Protein AF-A0A7S2M2J4-F1 (afdb_monomer_lite)

Radius of gyration: 15.64 Å; chains: 1; bounding box: 33×29×40 Å

pLDDT: mean 87.08, std 10.26, range [57.5, 97.06]

Foldseek 3Di:
DVVVVVVVCVVPPDDDPVVVVVVVVVCCVQVNPPFAEAEDEQEDPPCCVPCVVSNPQDLVNVLVVRVVVCVVVVGQAYDYHYPDPVSRVSNCVSCVVVVHHD

Secondary structure (DSSP, 8-state):
-HHHHHHHHHHH----HHHHHHHHHHHHHHH-TT--EEEEEE--SGGGGT-HHHHS--HHHHHHHHHHHHHHHT-SEEEEEES-HHHHHHHHHHHHHTT-B-

Organism: NCBI:txid1333877

Sequence (102 aa):
QAAQGRALIRRRVVLREAFALRLQGAADLLLGAGRRWLAVHIRRGDKACEAQANFDLSDEDLHLRIASQCSAWRCSGAFLCSDDAALKERLRARLESSAIAV

Structure (mmCIF, N/CA/C/O backbone):
data_AF-A0A7S2M2J4-F1
#
_entry.id   AF-A0A7S2M2J4-F1
#
loop_
_atom_site.group_PDB
_atom_site.id
_atom_site.type_symbol
_atom_site.label_atom_id
_atom_site.label_alt_id
_atom_site.label_comp_id
_atom_site.label_asym_id
_atom_site.label_entity_id
_atom_site.label_seq_id
_atom_site.pdbx_PDB_ins_code
_atom_site.Cartn_x
_atom_site.Cartn_y
_atom_site.Cartn_z
_atom_site.occupancy
_atom_site.B_iso_or_equiv
_atom_site.auth_seq_id
_atom_site.auth_comp_id
_atom_site.auth_asym_id
_atom_site.auth_atom_id
_atom_site.pdbx_PDB_model_num
ATOM 1 N N . GLN A 1 1 ? -5.813 -18.568 7.742 1.00 57.50 1 GLN A N 1
ATOM 2 C CA . GLN A 1 1 ? -4.378 -18.198 7.783 1.00 57.50 1 GLN A CA 1
ATOM 3 C C . GLN A 1 1 ? -4.125 -16.813 8.401 1.00 57.50 1 GLN A C 1
ATOM 5 O O . GLN A 1 1 ? -3.415 -16.744 9.395 1.00 57.50 1 GLN A O 1
ATOM 10 N N . ALA A 1 2 ? -4.749 -15.719 7.934 1.00 61.31 2 ALA A N 1
ATOM 11 C CA . ALA A 1 2 ? -4.493 -14.365 8.471 1.00 61.31 2 ALA A CA 1
ATOM 12 C C . ALA A 1 2 ? -4.713 -14.198 9.998 1.00 61.31 2 ALA A C 1
ATOM 14 O O . ALA A 1 2 ? -3.968 -13.480 10.662 1.00 61.31 2 ALA A O 1
ATOM 15 N N . ALA A 1 3 ? -5.709 -14.880 10.579 1.00 70.31 3 ALA A N 1
ATOM 16 C CA . ALA A 1 3 ? -5.976 -14.825 12.022 1.00 70.31 3 ALA A CA 1
ATOM 17 C C . ALA A 1 3 ? -4.843 -15.427 12.877 1.00 70.31 3 ALA A C 1
ATOM 19 O O . ALA A 1 3 ? -4.488 -14.861 13.909 1.00 70.31 3 ALA A O 1
ATOM 20 N N . GLN A 1 4 ? -4.235 -16.528 12.422 1.00 73.31 4 GLN A N 1
ATOM 21 C CA . GLN A 1 4 ? -3.109 -17.177 13.105 1.00 73.31 4 GLN A CA 1
ATOM 22 C C . GLN A 1 4 ? -1.848 -16.304 13.058 1.00 73.31 4 GLN A C 1
ATOM 24 O O . GLN A 1 4 ? -1.178 -16.144 14.076 1.00 73.31 4 GLN A O 1
ATOM 29 N N . GLY A 1 5 ? -1.576 -15.658 11.917 1.00 71.38 5 GLY A N 1
ATOM 30 C CA . GLY A 1 5 ? -0.469 -14.703 11.789 1.00 71.38 5 GLY A CA 1
ATOM 31 C C . GLY A 1 5 ? -0.592 -13.526 12.764 1.00 71.38 5 GLY A C 1
ATOM 32 O O . GLY A 1 5 ? 0.364 -13.195 13.463 1.00 71.38 5 GLY A O 1
ATOM 33 N N . ARG A 1 6 ? -1.796 -12.949 12.904 1.00 75.19 6 ARG A N 1
ATOM 34 C CA . ARG A 1 6 ? -2.053 -11.872 13.881 1.00 75.19 6 ARG A CA 1
ATOM 35 C C . ARG A 1 6 ? -1.807 -12.312 15.327 1.00 75.19 6 ARG A C 1
ATOM 37 O O . ARG A 1 6 ? -1.264 -11.538 16.113 1.00 75.19 6 ARG A O 1
ATOM 44 N N . ALA A 1 7 ? -2.187 -13.539 15.680 1.00 74.94 7 ALA A N 1
ATOM 45 C CA . ALA A 1 7 ? -1.962 -14.078 17.021 1.00 74.94 7 ALA A CA 1
ATOM 46 C C . ALA A 1 7 ? -0.465 -14.266 17.335 1.00 74.94 7 ALA A C 1
ATOM 48 O O . ALA A 1 7 ? -0.031 -13.971 18.448 1.00 74.94 7 ALA A O 1
ATOM 49 N N . LEU A 1 8 ? 0.328 -14.704 16.352 1.00 75.00 8 LEU A N 1
ATOM 50 C CA . LEU A 1 8 ? 1.783 -14.851 16.469 1.00 75.00 8 LEU A CA 1
ATOM 51 C C . LEU A 1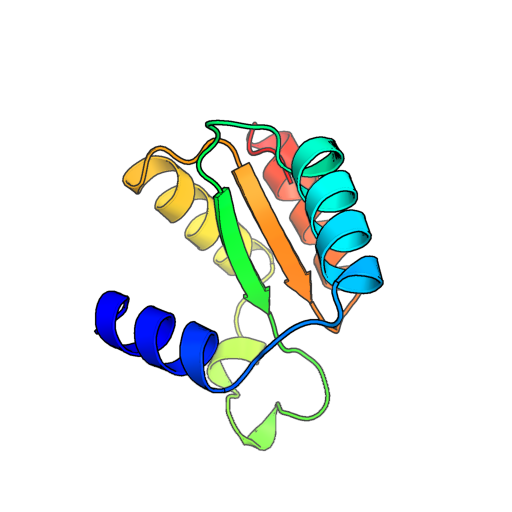 8 ? 2.491 -13.508 16.682 1.00 75.00 8 LEU A C 1
ATOM 53 O O . LEU A 1 8 ? 3.299 -13.391 17.603 1.00 75.00 8 LEU A O 1
ATOM 57 N N . ILE A 1 9 ? 2.147 -12.491 15.883 1.00 73.00 9 ILE A N 1
ATOM 58 C CA . ILE A 1 9 ? 2.732 -11.147 16.008 1.00 73.00 9 ILE A CA 1
ATOM 59 C C . ILE A 1 9 ? 2.440 -10.564 17.392 1.00 73.00 9 ILE A C 1
ATOM 61 O O . ILE A 1 9 ? 3.369 -10.133 18.064 1.00 73.00 9 ILE A O 1
ATOM 65 N N . ARG A 1 10 ? 1.192 -10.644 17.877 1.00 70.38 10 ARG A N 1
ATOM 66 C CA . ARG A 1 10 ? 0.826 -10.135 19.214 1.00 70.38 10 ARG A CA 1
ATOM 67 C C . ARG A 1 10 ? 1.656 -10.730 20.352 1.00 70.38 10 ARG A C 1
ATOM 69 O O . ARG A 1 10 ? 1.883 -10.053 21.345 1.00 70.38 10 ARG A O 1
ATOM 76 N N . ARG A 1 11 ? 2.079 -11.992 20.230 1.00 70.88 11 ARG A N 1
ATOM 77 C CA . ARG A 1 11 ? 2.851 -12.684 21.274 1.00 70.88 11 ARG A CA 1
ATOM 78 C C . ARG A 1 11 ? 4.352 -12.415 21.207 1.00 70.88 11 ARG A C 1
ATOM 80 O O . ARG A 1 11 ? 5.017 -12.562 22.223 1.00 70.88 11 ARG A O 1
ATOM 87 N N . ARG A 1 12 ? 4.897 -12.107 20.026 1.00 73.31 12 ARG A N 1
ATOM 88 C CA . ARG A 1 12 ? 6.356 -12.066 19.801 1.00 73.31 12 ARG A CA 1
ATOM 89 C C . ARG A 1 12 ? 6.899 -10.714 19.358 1.00 73.31 12 ARG A C 1
ATOM 91 O O . ARG A 1 12 ? 8.093 -10.481 19.488 1.00 73.31 12 ARG A O 1
ATOM 98 N N . VAL A 1 13 ? 6.046 -9.833 18.855 1.00 77.06 13 VAL A N 1
ATOM 99 C CA . VAL A 1 13 ? 6.408 -8.487 18.414 1.00 77.06 13 VAL A CA 1
ATOM 100 C C . VAL A 1 13 ? 5.699 -7.505 19.335 1.00 77.06 13 VAL A C 1
ATOM 102 O O . VAL A 1 13 ? 4.604 -7.027 19.047 1.00 77.06 13 VAL A O 1
ATOM 105 N N . VAL A 1 14 ? 6.313 -7.253 20.490 1.00 81.25 14 VAL A N 1
ATOM 106 C CA . VAL A 1 14 ? 5.837 -6.244 21.439 1.00 81.25 14 VAL A CA 1
ATOM 107 C C . VAL A 1 14 ? 6.574 -4.945 21.146 1.00 81.25 14 VAL A C 1
ATOM 109 O O . VAL A 1 14 ? 7.795 -4.861 21.278 1.00 81.25 14 VAL A O 1
ATOM 112 N N . LEU A 1 15 ? 5.829 -3.929 20.717 1.00 83.19 15 LEU A N 1
ATOM 113 C CA . LEU A 1 15 ? 6.367 -2.583 20.569 1.00 83.19 15 LEU A CA 1
ATOM 114 C C . LEU A 1 15 ? 6.564 -1.970 21.956 1.00 83.19 15 LEU A C 1
ATOM 116 O O . LEU A 1 15 ? 5.722 -2.133 22.838 1.00 83.19 15 LEU A O 1
ATOM 120 N N . ARG A 1 16 ? 7.656 -1.222 22.142 1.00 89.69 16 ARG A N 1
ATOM 121 C CA . ARG A 1 16 ? 7.798 -0.364 23.325 1.00 89.69 16 ARG A CA 1
ATOM 122 C C . ARG A 1 16 ? 6.633 0.622 23.348 1.00 89.69 16 ARG A C 1
ATOM 124 O O . ARG A 1 16 ? 6.307 1.189 22.307 1.00 89.69 16 ARG A O 1
ATOM 131 N N . GLU A 1 17 ? 6.053 0.857 24.518 1.00 90.50 17 GLU A N 1
ATOM 132 C CA . GLU A 1 17 ? 4.839 1.667 24.683 1.00 90.50 17 GLU A CA 1
ATOM 133 C C . GLU A 1 17 ? 4.937 3.038 23.996 1.00 90.50 17 GLU A C 1
ATOM 135 O O . GLU A 1 17 ? 4.094 3.387 23.172 1.00 90.50 17 GLU A O 1
ATOM 140 N N . ALA A 1 18 ? 6.038 3.760 24.219 1.00 92.62 18 ALA A N 1
ATOM 141 C CA . ALA A 1 18 ? 6.279 5.053 23.581 1.00 92.62 18 ALA A CA 1
ATOM 142 C C . ALA A 1 18 ? 6.286 4.985 22.041 1.00 92.62 18 ALA A C 1
ATOM 144 O O . ALA A 1 18 ? 5.844 5.915 21.368 1.00 92.62 18 ALA A O 1
ATOM 145 N N . PHE A 1 19 ? 6.776 3.887 21.458 1.00 92.50 19 PHE A N 1
ATOM 146 C CA . PHE A 1 19 ? 6.756 3.696 20.008 1.00 92.50 19 PHE A CA 1
ATOM 147 C C . PHE A 1 19 ? 5.361 3.314 19.506 1.00 92.50 19 PHE A C 1
ATOM 149 O O . PHE A 1 19 ? 4.939 3.815 18.467 1.00 92.50 19 PHE A O 1
ATOM 156 N N . ALA A 1 20 ? 4.629 2.485 20.252 1.00 90.50 20 ALA A N 1
ATOM 157 C CA . ALA A 1 20 ? 3.254 2.121 19.922 1.00 90.50 20 ALA A CA 1
ATOM 158 C C . ALA A 1 20 ? 2.341 3.355 19.864 1.00 90.50 20 ALA A C 1
ATOM 160 O O . ALA A 1 20 ? 1.600 3.513 18.898 1.00 90.50 20 ALA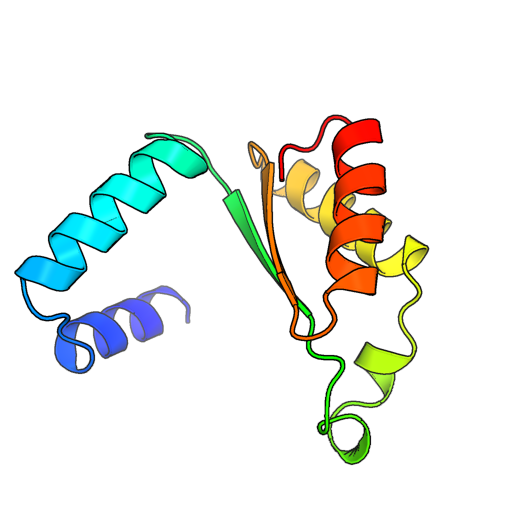 A O 1
ATOM 161 N N . LEU A 1 21 ? 2.458 4.268 20.835 1.00 92.81 21 LEU A N 1
ATOM 162 C CA . LEU A 1 21 ? 1.700 5.524 20.855 1.00 92.81 21 LEU A CA 1
ATOM 163 C C . LEU A 1 21 ? 2.021 6.415 19.647 1.00 92.81 21 LEU A C 1
ATOM 165 O O . LEU A 1 21 ? 1.115 6.943 19.005 1.00 92.81 21 LEU A O 1
ATOM 169 N N . ARG A 1 22 ? 3.305 6.539 19.288 1.00 94.25 22 ARG A N 1
ATOM 170 C CA . ARG A 1 22 ? 3.727 7.295 18.096 1.00 94.25 22 ARG A CA 1
ATOM 171 C C . ARG A 1 22 ? 3.195 6.680 16.805 1.00 94.25 22 ARG A C 1
ATOM 173 O O . ARG A 1 22 ? 2.740 7.406 15.926 1.00 94.25 22 ARG A O 1
ATOM 180 N N . LEU A 1 23 ? 3.262 5.354 16.691 1.00 92.06 23 LEU A N 1
ATOM 181 C CA . LEU A 1 23 ? 2.762 4.628 15.529 1.00 92.06 23 LEU A CA 1
ATOM 182 C C . LEU A 1 23 ? 1.245 4.779 15.393 1.00 92.06 23 LEU A C 1
ATOM 184 O O . LEU A 1 23 ? 0.767 5.024 14.291 1.00 92.06 23 LEU A O 1
ATOM 188 N N . GLN A 1 24 ? 0.509 4.680 16.503 1.00 90.69 24 GLN A N 1
ATOM 189 C CA . GLN A 1 24 ? -0.937 4.879 16.523 1.00 90.69 24 GLN A CA 1
ATOM 190 C C . GLN A 1 24 ? -1.302 6.297 16.068 1.00 90.69 24 GLN A C 1
ATOM 192 O O . GLN A 1 24 ? -2.107 6.441 15.156 1.00 90.69 24 GLN A O 1
ATOM 197 N N . GLY A 1 25 ? -0.636 7.330 16.598 1.00 92.62 25 GLY A N 1
ATOM 198 C CA . GLY A 1 25 ? -0.873 8.714 16.171 1.00 92.62 25 GLY A CA 1
ATOM 199 C C . GLY A 1 25 ? -0.600 8.946 14.680 1.00 92.62 25 GLY A C 1
ATOM 200 O O . GLY A 1 25 ? -1.376 9.618 14.005 1.00 92.62 25 GLY A O 1
ATOM 201 N N . ALA A 1 26 ? 0.465 8.348 14.135 1.00 92.38 26 ALA A N 1
ATOM 202 C CA . ALA A 1 26 ? 0.746 8.412 12.700 1.00 92.38 26 ALA A CA 1
ATOM 203 C C . ALA A 1 26 ? -0.307 7.662 11.865 1.00 92.38 26 ALA A C 1
ATOM 205 O O . ALA A 1 26 ? -0.718 8.151 10.815 1.00 92.38 26 ALA A O 1
ATOM 206 N N . ALA A 1 27 ? -0.758 6.493 12.327 1.00 91.50 27 ALA A N 1
ATOM 207 C CA . ALA A 1 27 ? -1.789 5.714 11.652 1.00 91.50 27 ALA A CA 1
ATOM 208 C C . ALA A 1 27 ? -3.137 6.447 11.642 1.00 91.50 27 ALA A C 1
ATOM 210 O O . ALA A 1 27 ? -3.786 6.502 10.602 1.00 91.50 27 ALA A O 1
ATOM 211 N N . ASP A 1 28 ? -3.533 7.060 12.757 1.00 91.00 28 ASP A N 1
ATOM 212 C CA . ASP A 1 28 ? -4.778 7.825 12.840 1.00 91.00 28 ASP A CA 1
ATOM 213 C C . ASP A 1 28 ? -4.743 9.058 11.931 1.00 91.00 28 ASP A C 1
ATOM 215 O O . ASP A 1 28 ? -5.730 9.343 11.253 1.00 91.00 28 ASP A O 1
ATOM 219 N N . LEU A 1 29 ? -3.594 9.739 11.849 1.00 90.38 29 LEU A N 1
ATOM 220 C CA . LEU A 1 29 ? -3.402 10.891 10.968 1.00 90.38 29 LEU A CA 1
ATOM 221 C C . LEU A 1 29 ? -3.434 10.512 9.479 1.00 90.38 29 LEU A C 1
ATOM 223 O O . LEU A 1 29 ? -4.069 11.201 8.686 1.00 90.38 29 LEU A O 1
ATOM 227 N N . LEU A 1 30 ? -2.728 9.445 9.091 1.00 89.44 30 LEU A N 1
ATOM 228 C CA . LEU A 1 30 ? -2.525 9.090 7.681 1.00 89.44 30 LEU A CA 1
ATOM 229 C C . LEU A 1 30 ? -3.647 8.211 7.123 1.00 89.44 30 LEU A C 1
ATOM 231 O O . LEU A 1 30 ? -4.078 8.387 5.987 1.00 89.44 30 LEU A O 1
ATOM 235 N N . LEU A 1 31 ? -4.117 7.247 7.913 1.00 90.75 31 LEU A N 1
ATOM 236 C CA . LEU A 1 31 ? -5.075 6.238 7.464 1.00 90.75 31 LEU A CA 1
ATOM 237 C C . LEU A 1 31 ? -6.501 6.572 7.905 1.00 90.75 31 LEU A C 1
ATOM 239 O O . LEU A 1 31 ? -7.453 6.219 7.208 1.00 90.75 31 LEU A O 1
ATOM 243 N N . GLY A 1 32 ? -6.670 7.283 9.019 1.00 87.38 32 GLY A N 1
ATOM 244 C CA . GLY A 1 32 ? -7.978 7.616 9.573 1.00 87.38 32 GLY A CA 1
ATOM 245 C C . GLY A 1 32 ? -8.719 6.411 10.167 1.00 87.38 32 GLY A C 1
ATOM 246 O O . GLY A 1 32 ? -8.630 5.273 9.698 1.00 87.38 32 GLY A O 1
ATOM 247 N N . ALA A 1 33 ? -9.502 6.670 11.212 1.00 83.81 33 ALA A N 1
ATOM 248 C CA . ALA A 1 33 ? -10.290 5.643 11.883 1.00 83.81 33 ALA A CA 1
ATOM 249 C C . ALA A 1 33 ? -11.434 5.112 10.994 1.00 83.81 33 ALA A C 1
ATOM 251 O O . ALA A 1 33 ? -12.058 5.852 10.236 1.00 83.81 33 ALA A O 1
ATOM 252 N N . GLY A 1 34 ? -11.725 3.810 11.094 1.00 83.56 34 GLY A N 1
ATOM 253 C CA . GLY A 1 34 ? -12.865 3.171 10.417 1.00 83.56 34 GLY A CA 1
ATOM 254 C C . GLY A 1 34 ? -12.717 2.971 8.902 1.00 83.56 34 GLY A C 1
ATOM 255 O O . GLY A 1 34 ? -13.613 2.409 8.273 1.00 83.56 34 GLY A O 1
ATOM 256 N N . ARG A 1 35 ? -11.592 3.382 8.305 1.00 90.25 35 ARG A N 1
ATOM 257 C CA . ARG A 1 35 ? -11.307 3.190 6.878 1.00 90.25 35 ARG A CA 1
ATOM 258 C C . ARG A 1 35 ? -10.674 1.828 6.618 1.00 90.25 35 ARG A C 1
ATOM 260 O O . ARG A 1 35 ? -9.939 1.283 7.441 1.00 90.25 35 ARG A O 1
ATOM 267 N N . ARG A 1 36 ? -10.948 1.274 5.438 1.00 92.31 36 ARG A N 1
ATOM 268 C CA . ARG A 1 36 ? -10.334 0.024 4.979 1.00 92.31 36 ARG A CA 1
ATOM 269 C C . ARG A 1 36 ? -9.236 0.345 3.980 1.00 92.31 36 ARG A C 1
ATOM 271 O O . ARG A 1 36 ? -9.525 0.912 2.937 1.00 92.31 36 ARG A O 1
ATOM 278 N N . TRP A 1 37 ? -8.011 -0.069 4.262 1.00 95.31 37 TRP A N 1
ATOM 279 C CA . TRP A 1 37 ? -6.871 0.175 3.382 1.00 95.31 37 TRP A CA 1
ATOM 280 C C . TRP A 1 37 ? -6.334 -1.127 2.810 1.00 95.31 37 TRP A C 1
ATOM 282 O O . TRP A 1 37 ? -6.211 -2.124 3.527 1.00 95.31 37 TRP A O 1
ATOM 292 N N . LEU A 1 38 ? -5.993 -1.113 1.524 1.00 96.00 38 LEU A N 1
ATOM 293 C CA . LEU A 1 38 ? -5.227 -2.187 0.908 1.00 96.00 38 LEU A CA 1
ATOM 294 C C . LEU A 1 38 ? -3.738 -1.949 1.174 1.00 96.00 38 LEU A C 1
ATOM 296 O O . LEU A 1 38 ? -3.164 -1.006 0.644 1.00 96.00 38 LEU A O 1
ATOM 300 N N . ALA A 1 39 ? -3.102 -2.787 1.989 1.00 95.06 39 AL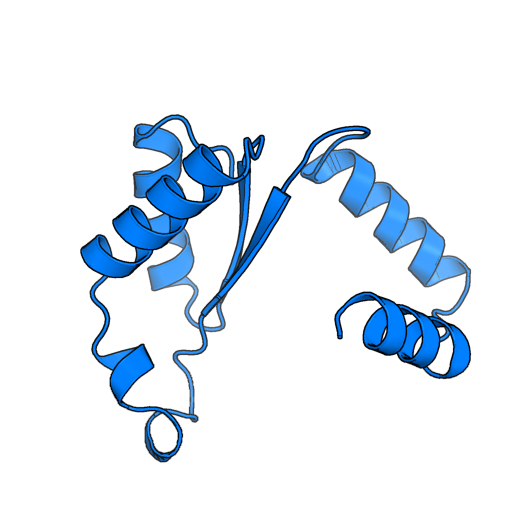A A N 1
ATOM 301 C CA . ALA A 1 39 ? -1.655 -2.719 2.177 1.00 95.06 39 ALA A CA 1
ATOM 302 C C . ALA A 1 39 ? -0.937 -3.327 0.963 1.00 95.06 39 ALA A C 1
ATOM 304 O O . ALA A 1 39 ? -1.155 -4.495 0.639 1.00 95.06 39 ALA A O 1
ATOM 305 N N . VAL A 1 40 ? -0.072 -2.546 0.316 1.00 94.44 40 VAL A N 1
ATOM 306 C CA . VAL A 1 40 ? 0.685 -2.956 -0.871 1.00 94.44 40 VAL A CA 1
ATOM 307 C C . VAL A 1 40 ? 2.171 -2.798 -0.581 1.00 94.44 40 VAL A C 1
ATOM 309 O O . VAL A 1 40 ? 2.630 -1.714 -0.231 1.00 94.44 40 VAL A O 1
ATOM 312 N N . HIS A 1 41 ? 2.932 -3.875 -0.750 1.00 92.31 41 HIS A N 1
ATOM 313 C CA . HIS A 1 41 ? 4.385 -3.850 -0.643 1.00 92.31 41 HIS A CA 1
ATOM 314 C C . HIS A 1 41 ? 5.005 -4.307 -1.963 1.00 92.31 41 HIS A C 1
ATOM 316 O O . HIS A 1 41 ? 4.734 -5.418 -2.415 1.00 92.31 41 HIS A O 1
ATOM 322 N N . ILE A 1 42 ? 5.823 -3.449 -2.570 1.00 89.38 42 ILE A N 1
ATOM 323 C CA . ILE A 1 42 ? 6.508 -3.704 -3.836 1.00 89.38 42 ILE A CA 1
ATOM 324 C C . ILE A 1 42 ? 8.008 -3.703 -3.556 1.00 89.38 42 ILE A C 1
ATOM 326 O O . ILE A 1 42 ? 8.551 -2.719 -3.070 1.00 89.38 42 ILE A O 1
ATOM 330 N N . ARG A 1 43 ? 8.674 -4.821 -3.838 1.00 87.06 43 ARG A N 1
ATOM 331 C CA . ARG A 1 43 ? 10.113 -4.988 -3.620 1.00 87.06 43 ARG A CA 1
ATOM 332 C C . ARG A 1 43 ? 10.824 -4.964 -4.974 1.00 87.06 43 ARG A C 1
ATOM 334 O O . ARG A 1 43 ? 10.582 -5.851 -5.787 1.00 87.06 43 ARG A O 1
ATOM 341 N N . ARG A 1 44 ? 11.672 -3.962 -5.200 1.00 81.56 44 ARG A N 1
ATOM 342 C CA . ARG A 1 44 ? 12.425 -3.692 -6.439 1.00 81.56 44 ARG A CA 1
ATOM 343 C C . ARG A 1 44 ? 13.937 -3.595 -6.238 1.00 81.56 44 ARG A C 1
ATOM 345 O O . ARG A 1 44 ? 14.654 -3.407 -7.212 1.00 81.56 44 ARG A O 1
ATOM 352 N N . GLY A 1 45 ? 14.426 -3.701 -5.005 1.00 76.88 45 GLY A N 1
ATOM 353 C CA . GLY A 1 45 ? 15.856 -3.713 -4.715 1.00 76.88 45 GLY A CA 1
ATOM 354 C C . GLY A 1 4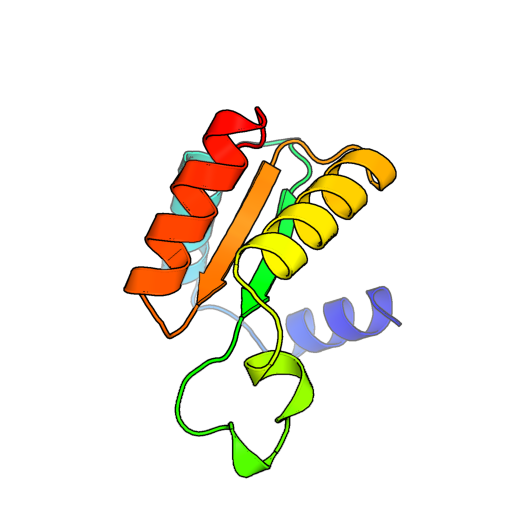5 ? 16.561 -5.015 -5.119 1.00 76.88 45 GLY A C 1
ATOM 355 O O . GLY A 1 45 ? 16.270 -5.649 -6.127 1.00 76.88 45 GLY A O 1
ATOM 356 N N . ASP A 1 46 ? 17.482 -5.456 -4.275 1.00 70.44 46 ASP A N 1
ATOM 357 C CA . ASP A 1 46 ? 18.402 -6.590 -4.455 1.00 70.44 46 ASP A CA 1
ATOM 358 C C . ASP A 1 46 ? 17.774 -7.987 -4.656 1.00 70.44 46 ASP A C 1
ATOM 360 O O . ASP A 1 46 ? 18.484 -8.953 -4.921 1.00 70.44 46 ASP A O 1
ATOM 364 N N . LYS A 1 47 ? 16.447 -8.118 -4.574 1.00 65.12 47 LYS A N 1
ATOM 365 C CA . LYS A 1 47 ? 15.725 -9.402 -4.650 1.00 65.12 47 LYS A CA 1
ATOM 366 C C . LYS A 1 47 ? 15.304 -9.827 -6.063 1.00 65.12 47 LYS A C 1
ATOM 368 O O . LYS A 1 47 ? 14.474 -10.725 -6.202 1.00 65.12 47 LYS A O 1
ATOM 373 N N . ALA A 1 48 ? 15.869 -9.219 -7.106 1.00 62.84 48 ALA A N 1
ATOM 374 C CA . ALA A 1 48 ? 15.552 -9.552 -8.500 1.00 62.84 48 ALA A CA 1
ATOM 375 C C . ALA A 1 48 ? 15.768 -11.042 -8.816 1.00 62.84 48 ALA A C 1
ATOM 377 O O . ALA A 1 48 ? 14.929 -11.672 -9.455 1.00 62.84 48 ALA A O 1
ATOM 378 N N . CYS A 1 49 ? 16.832 -11.637 -8.270 1.00 64.06 49 CYS A N 1
ATOM 379 C CA . CYS A 1 49 ? 17.166 -13.045 -8.483 1.00 64.06 49 CYS A CA 1
ATOM 380 C C . CYS A 1 49 ? 16.202 -14.040 -7.807 1.00 64.06 49 CYS A C 1
ATOM 382 O O . CYS A 1 49 ? 16.155 -15.197 -8.212 1.00 64.06 49 CYS A O 1
ATOM 384 N N . GLU A 1 50 ? 15.426 -13.615 -6.803 1.00 66.94 50 GLU A N 1
ATOM 385 C CA . GLU A 1 50 ? 14.510 -14.489 -6.052 1.00 66.94 50 GLU A CA 1
ATOM 386 C C . GLU A 1 50 ? 13.069 -14.433 -6.583 1.00 66.94 50 GLU A C 1
ATOM 388 O O . GLU A 1 50 ? 12.297 -15.369 -6.378 1.00 66.94 50 GLU A O 1
ATOM 393 N N . ALA A 1 51 ? 12.678 -13.334 -7.241 1.00 67.19 51 ALA A N 1
ATOM 394 C CA . ALA A 1 51 ? 11.289 -13.086 -7.632 1.00 67.19 51 ALA A CA 1
ATOM 395 C C . ALA A 1 51 ? 11.160 -12.252 -8.920 1.00 67.19 51 ALA A C 1
ATOM 397 O O . ALA A 1 51 ? 10.425 -11.263 -8.947 1.00 67.19 51 ALA A O 1
ATOM 398 N N . GLN A 1 52 ? 11.844 -12.669 -9.990 1.00 72.50 52 GLN A N 1
ATOM 399 C CA . GLN A 1 52 ? 11.894 -11.971 -11.286 1.00 72.50 52 GLN A CA 1
ATOM 400 C C . GLN A 1 52 ? 10.510 -11.552 -11.818 1.00 72.50 52 GLN A C 1
ATOM 402 O O . GLN A 1 52 ? 10.330 -10.417 -12.242 1.00 72.50 52 GLN A O 1
ATOM 407 N N . ALA A 1 53 ? 9.487 -12.402 -11.684 1.00 70.75 53 ALA A N 1
ATOM 408 C CA . ALA A 1 53 ? 8.133 -12.086 -12.150 1.00 70.75 53 ALA A CA 1
ATOM 409 C C . ALA A 1 53 ? 7.527 -10.813 -11.515 1.00 70.75 53 ALA A C 1
ATOM 411 O O . ALA A 1 53 ? 6.701 -10.150 -12.134 1.00 70.75 53 ALA A O 1
ATOM 412 N N . ASN A 1 54 ? 7.934 -10.441 -10.294 1.00 67.69 54 ASN A N 1
ATOM 413 C CA . ASN A 1 54 ? 7.491 -9.196 -9.653 1.00 67.69 54 ASN A CA 1
ATOM 414 C C . ASN A 1 54 ? 8.232 -7.964 -10.195 1.00 67.69 54 ASN A C 1
ATOM 416 O O . ASN A 1 54 ? 7.719 -6.848 -10.103 1.00 67.69 54 ASN A O 1
ATOM 420 N N . PHE A 1 55 ? 9.430 -8.170 -10.746 1.00 75.19 55 PHE A N 1
ATOM 421 C CA . PHE A 1 55 ? 10.221 -7.142 -11.416 1.00 75.19 55 PHE A CA 1
ATOM 422 C C . PHE A 1 55 ? 9.721 -6.883 -12.838 1.00 75.19 55 PHE A C 1
ATOM 424 O O . PHE A 1 55 ? 9.845 -5.767 -13.337 1.00 75.19 55 PHE A O 1
ATOM 431 N N . ASP A 1 56 ? 9.084 -7.865 -13.461 1.00 81.62 56 ASP A N 1
ATOM 432 C CA . ASP A 1 56 ? 8.571 -7.710 -14.821 1.00 81.62 56 ASP A CA 1
ATOM 433 C C . ASP A 1 56 ? 7.205 -7.000 -14.865 1.00 81.62 56 ASP A C 1
ATOM 435 O O . ASP A 1 56 ? 6.748 -6.595 -15.930 1.00 81.62 56 ASP A O 1
ATOM 439 N N . LEU A 1 57 ? 6.548 -6.806 -13.712 1.00 85.00 57 LEU A N 1
ATOM 440 C CA . LEU A 1 57 ? 5.290 -6.061 -13.647 1.00 85.00 57 LEU A CA 1
ATOM 441 C C . LEU A 1 57 ? 5.517 -4.598 -14.033 1.00 85.00 57 LEU A C 1
ATOM 443 O O . LEU A 1 57 ? 6.350 -3.914 -13.438 1.00 85.00 57 LEU A O 1
ATOM 447 N N . SER A 1 58 ? 4.742 -4.092 -14.985 1.00 90.62 58 SER A N 1
ATOM 448 C CA . SER A 1 58 ? 4.775 -2.672 -15.323 1.00 90.62 58 SER A CA 1
ATOM 449 C C . SER A 1 58 ? 4.062 -1.822 -14.260 1.00 90.62 58 SER A C 1
ATOM 451 O O . SER A 1 58 ? 3.254 -2.321 -13.469 1.00 90.62 58 SER A O 1
ATOM 453 N N . ASP A 1 59 ? 4.320 -0.511 -14.258 1.00 91.19 59 ASP A N 1
ATOM 454 C CA . ASP A 1 59 ? 3.560 0.452 -13.447 1.00 91.19 59 ASP A CA 1
ATOM 455 C C . ASP A 1 59 ? 2.045 0.358 -13.738 1.00 91.19 59 ASP A C 1
ATOM 457 O O . ASP A 1 59 ? 1.229 0.506 -12.827 1.00 91.19 59 ASP A O 1
ATOM 461 N N . GLU A 1 60 ? 1.674 0.078 -14.994 1.00 93.75 60 GLU A N 1
ATOM 462 C CA . GLU A 1 60 ? 0.291 -0.120 -15.451 1.00 93.75 60 GLU A CA 1
ATOM 463 C C . GLU A 1 60 ? -0.334 -1.364 -14.803 1.00 93.75 60 GLU A C 1
ATOM 465 O O . GLU A 1 60 ? -1.405 -1.283 -14.202 1.00 93.75 60 GLU A O 1
ATOM 470 N N . ASP A 1 61 ? 0.365 -2.503 -14.844 1.00 94.19 61 ASP A N 1
ATOM 471 C CA . ASP A 1 61 ? -0.116 -3.757 -14.255 1.00 94.19 61 ASP A CA 1
ATOM 472 C C . ASP A 1 61 ? -0.306 -3.633 -12.745 1.00 94.19 61 ASP A C 1
ATOM 474 O O . ASP A 1 61 ? -1.300 -4.107 -12.188 1.00 94.19 61 ASP A O 1
ATOM 478 N N . LEU A 1 62 ? 0.654 -2.995 -12.071 1.00 94.62 62 LEU A N 1
ATOM 479 C CA . LEU A 1 62 ? 0.590 -2.740 -10.636 1.00 94.62 62 LEU A CA 1
ATOM 480 C C . LEU A 1 62 ? -0.612 -1.857 -10.303 1.00 94.62 62 LEU A C 1
ATOM 482 O O . LEU A 1 62 ? -1.399 -2.206 -9.423 1.00 94.62 62 LEU A O 1
ATOM 486 N N . HIS A 1 63 ? -0.786 -0.758 -11.036 1.00 95.75 63 HIS A N 1
ATOM 487 C CA . HIS A 1 63 ? -1.919 0.142 -10.874 1.00 95.75 63 HIS A CA 1
ATOM 488 C C . HIS A 1 63 ? -3.261 -0.588 -11.046 1.00 95.75 63 HIS A C 1
ATOM 490 O O . HIS A 1 63 ? -4.093 -0.552 -10.137 1.00 95.75 63 HIS A O 1
ATOM 496 N N . LEU A 1 64 ? -3.451 -1.309 -12.156 1.00 95.56 64 LEU A N 1
ATOM 497 C CA . LEU A 1 64 ? -4.698 -2.019 -12.458 1.00 95.56 64 LEU A CA 1
ATOM 498 C C . LEU A 1 64 ? -5.023 -3.086 -11.409 1.00 95.56 64 LEU A C 1
ATOM 500 O O . LEU A 1 64 ? -6.171 -3.206 -10.973 1.00 95.56 64 LEU A O 1
ATOM 504 N N . ARG A 1 65 ? -4.015 -3.839 -10.952 1.00 95.69 65 ARG A N 1
ATOM 505 C CA . ARG A 1 65 ? -4.185 -4.848 -9.895 1.00 95.69 65 ARG A CA 1
ATOM 506 C C . ARG A 1 65 ? -4.599 -4.211 -8.571 1.00 95.69 65 ARG A C 1
ATOM 508 O O . ARG A 1 65 ? -5.536 -4.697 -7.940 1.00 95.69 65 ARG A O 1
ATOM 515 N N . ILE A 1 66 ? -3.939 -3.125 -8.163 1.00 96.44 66 ILE A N 1
ATOM 516 C CA . ILE A 1 66 ? -4.268 -2.398 -6.928 1.00 96.44 66 ILE A CA 1
ATOM 517 C C . ILE A 1 66 ? -5.687 -1.829 -7.014 1.00 96.44 66 ILE A C 1
ATOM 519 O O . ILE A 1 66 ? -6.479 -2.031 -6.095 1.00 96.44 66 ILE A O 1
ATOM 523 N N . ALA A 1 67 ? -6.035 -1.176 -8.124 1.00 96.06 67 ALA A N 1
ATOM 524 C CA . ALA A 1 67 ? -7.349 -0.577 -8.328 1.00 96.06 67 ALA A CA 1
ATOM 525 C C . ALA A 1 67 ? -8.476 -1.615 -8.313 1.00 96.06 67 ALA A C 1
ATOM 527 O O . ALA A 1 67 ? -9.454 -1.469 -7.573 1.00 96.06 67 ALA A O 1
ATOM 528 N N . SER A 1 68 ? -8.300 -2.707 -9.061 1.00 96.56 68 SER A N 1
ATOM 529 C CA . SER A 1 68 ? -9.232 -3.835 -9.077 1.00 96.56 68 SER A CA 1
ATOM 530 C C . SER A 1 68 ? -9.437 -4.409 -7.673 1.00 96.56 68 SER A C 1
ATOM 532 O O . SER A 1 68 ? -10.572 -4.591 -7.224 1.00 96.56 68 SER A O 1
ATOM 534 N N . GLN A 1 69 ? -8.348 -4.604 -6.921 1.00 97.06 69 GLN A N 1
ATOM 535 C CA . GLN A 1 69 ? -8.419 -5.170 -5.579 1.00 97.06 69 GLN A CA 1
ATOM 536 C C . GLN A 1 69 ? -9.070 -4.220 -4.566 1.00 97.06 69 GLN A C 1
ATOM 538 O O . GLN A 1 69 ? -9.873 -4.664 -3.739 1.00 97.06 69 GLN A O 1
ATOM 543 N N . CYS A 1 70 ? -8.765 -2.922 -4.641 1.00 96.00 70 CYS A N 1
ATOM 544 C CA . CYS A 1 70 ? -9.419 -1.892 -3.839 1.00 96.00 70 CYS A CA 1
ATOM 545 C C . CYS A 1 70 ? -10.930 -1.881 -4.078 1.00 96.00 70 CYS A C 1
ATOM 547 O O . CYS A 1 70 ? -11.695 -1.864 -3.113 1.00 96.00 70 CYS A O 1
ATOM 549 N N . SER A 1 71 ? -11.361 -1.956 -5.340 1.00 95.06 71 SER A N 1
ATOM 550 C CA . SER A 1 71 ? -12.779 -2.022 -5.702 1.00 95.06 71 SER A CA 1
ATOM 551 C C . SER A 1 71 ? -13.444 -3.290 -5.155 1.00 95.06 71 SER A C 1
ATOM 553 O O . SER A 1 71 ? -14.410 -3.208 -4.391 1.00 95.06 71 SER A O 1
ATOM 555 N N . ALA A 1 72 ? -12.866 -4.463 -5.435 1.00 96.50 72 ALA A N 1
ATOM 556 C CA . ALA A 1 72 ? -13.400 -5.756 -5.006 1.00 96.50 72 ALA A CA 1
ATOM 557 C C . ALA A 1 72 ? -13.564 -5.862 -3.480 1.00 96.50 72 ALA A C 1
ATOM 559 O O . ALA A 1 72 ? -14.495 -6.497 -2.985 1.00 96.50 72 ALA A O 1
ATOM 560 N N . TRP A 1 73 ? -12.665 -5.239 -2.713 1.00 94.75 73 TRP A N 1
ATOM 561 C CA . TRP A 1 73 ? -12.692 -5.272 -1.249 1.00 94.75 73 TRP A CA 1
ATOM 562 C C . TRP A 1 73 ? -13.325 -4.039 -0.608 1.00 94.75 73 TRP A C 1
ATOM 564 O O . TRP A 1 73 ? -13.395 -3.971 0.625 1.00 94.75 73 TRP A O 1
ATOM 574 N N . ARG A 1 74 ? -13.835 -3.100 -1.415 1.00 95.06 74 ARG A N 1
ATOM 575 C CA . ARG A 1 74 ? -14.440 -1.838 -0.964 1.00 95.06 74 ARG A CA 1
ATOM 576 C C . ARG A 1 74 ? -13.490 -1.072 -0.035 1.00 95.06 74 ARG A C 1
ATOM 578 O O . ARG A 1 74 ? -13.858 -0.671 1.070 1.00 95.06 74 ARG A O 1
ATOM 585 N N . CYS A 1 75 ? -12.236 -0.956 -0.458 1.00 95.25 75 CYS A N 1
ATOM 586 C CA . CYS A 1 75 ? -11.211 -0.200 0.247 1.00 95.25 75 CYS A CA 1
ATOM 587 C C . CYS A 1 75 ? -11.423 1.305 0.045 1.00 95.25 75 CYS A C 1
ATOM 589 O O . CYS A 1 75 ? -11.839 1.759 -1.014 1.00 95.25 75 CYS A O 1
ATOM 591 N N . SER A 1 76 ? -11.086 2.078 1.069 1.00 94.44 76 SER A N 1
ATOM 592 C CA . SER A 1 76 ? -11.036 3.538 1.053 1.00 94.44 76 SER A CA 1
ATOM 593 C C . SER A 1 76 ? -9.745 4.094 0.443 1.00 94.44 76 SER A C 1
ATOM 595 O O . SER A 1 76 ? -9.636 5.313 0.324 1.00 94.44 76 SER A O 1
ATOM 597 N N . GLY A 1 77 ? -8.761 3.238 0.149 1.00 95.38 77 GLY A N 1
ATOM 598 C CA . GLY A 1 77 ? -7.443 3.608 -0.363 1.00 95.38 77 GLY A CA 1
ATOM 599 C C . GLY A 1 77 ? -6.447 2.443 -0.344 1.00 95.38 77 GLY A C 1
ATOM 600 O O . GLY A 1 77 ? -6.778 1.332 0.092 1.00 95.38 77 GLY A O 1
ATOM 601 N N . ALA A 1 78 ? -5.222 2.706 -0.793 1.00 96.38 78 ALA A N 1
ATOM 602 C CA . ALA A 1 78 ? -4.102 1.774 -0.795 1.00 96.38 78 ALA A CA 1
ATOM 603 C C . ALA A 1 78 ? -2.896 2.364 -0.051 1.00 96.38 78 ALA A C 1
ATOM 605 O O . ALA A 1 78 ? -2.423 3.434 -0.392 1.00 96.38 78 ALA A O 1
ATOM 606 N N . PHE A 1 79 ? -2.356 1.649 0.932 1.00 95.69 79 PHE A N 1
ATOM 607 C CA . PHE A 1 79 ? -1.144 2.058 1.638 1.00 95.69 79 PHE A CA 1
ATOM 608 C C . PHE A 1 79 ? 0.086 1.475 0.933 1.00 95.69 79 PHE A C 1
ATOM 610 O O . PHE A 1 79 ? 0.323 0.264 1.003 1.00 95.69 79 PHE A O 1
ATOM 617 N N . LEU A 1 80 ? 0.852 2.325 0.239 1.00 94.81 80 LEU A N 1
ATOM 618 C CA . LEU A 1 80 ? 1.980 1.899 -0.597 1.00 94.81 80 LEU A CA 1
ATOM 619 C C . LEU A 1 80 ? 3.319 1.900 0.150 1.00 94.81 80 LEU A C 1
ATOM 621 O O . LEU A 1 80 ? 3.792 2.927 0.648 1.00 94.81 80 LEU A O 1
ATOM 625 N N . CYS A 1 81 ? 3.995 0.756 0.115 1.00 93.94 81 CYS A N 1
ATOM 626 C CA . CYS A 1 81 ? 5.365 0.571 0.578 1.00 93.94 81 CYS A CA 1
ATOM 627 C C . CYS A 1 81 ? 6.233 0.059 -0.578 1.00 93.94 81 CYS A C 1
ATOM 629 O O . CYS A 1 81 ? 5.920 -0.967 -1.176 1.00 93.94 81 CYS A O 1
ATOM 631 N N . SER A 1 82 ? 7.326 0.756 -0.879 1.00 91.69 82 SER A N 1
ATOM 632 C CA . SER A 1 82 ? 8.300 0.357 -1.899 1.00 91.69 82 SER A CA 1
ATOM 633 C C . SER A 1 82 ? 9.698 0.761 -1.454 1.00 91.69 82 SER A C 1
ATOM 635 O O . SER A 1 82 ? 9.854 1.806 -0.820 1.00 91.69 82 SER A O 1
ATOM 637 N N . ASP A 1 83 ? 10.695 -0.062 -1.767 1.00 89.94 83 ASP A N 1
ATOM 638 C CA . ASP A 1 83 ? 12.114 0.293 -1.656 1.00 89.94 83 ASP A CA 1
ATOM 639 C C . ASP A 1 83 ? 12.619 1.095 -2.872 1.00 89.94 83 ASP A C 1
ATOM 641 O O . ASP A 1 83 ? 13.670 1.724 -2.790 1.00 89.94 83 ASP A O 1
ATOM 645 N N . ASP A 1 84 ? 11.841 1.152 -3.958 1.00 90.50 84 ASP A N 1
ATOM 646 C CA . ASP A 1 84 ? 12.007 2.099 -5.066 1.00 90.50 84 ASP A CA 1
ATOM 647 C C . ASP A 1 84 ? 11.093 3.321 -4.862 1.00 90.50 84 ASP A C 1
ATOM 649 O O . ASP A 1 84 ? 9.863 3.234 -4.990 1.00 90.50 84 ASP A O 1
ATOM 653 N N . ALA A 1 85 ? 11.707 4.463 -4.538 1.00 91.50 85 ALA A N 1
ATOM 654 C CA . ALA A 1 85 ? 11.015 5.728 -4.304 1.00 91.50 85 ALA A CA 1
ATOM 655 C C . ALA A 1 85 ? 10.401 6.320 -5.583 1.00 91.50 85 ALA A C 1
ATOM 657 O O . ALA A 1 85 ? 9.296 6.860 -5.537 1.00 91.50 85 ALA A O 1
ATOM 658 N N . ALA A 1 86 ? 11.075 6.192 -6.729 1.00 92.69 86 ALA A N 1
ATOM 659 C CA . ALA A 1 86 ? 10.588 6.741 -7.990 1.00 92.69 86 ALA A CA 1
ATOM 660 C C . ALA A 1 86 ? 9.346 5.979 -8.471 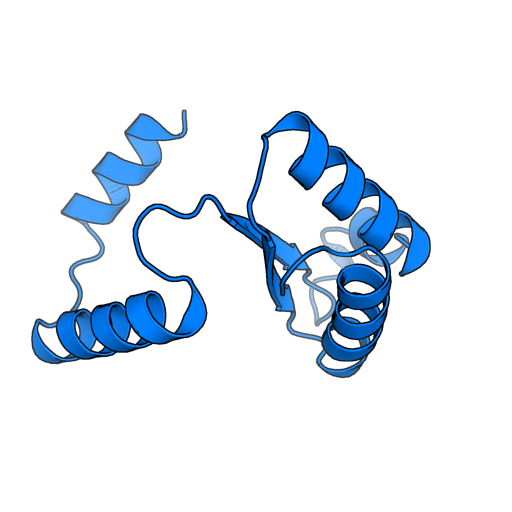1.00 92.69 86 ALA A C 1
ATOM 662 O O . ALA A 1 86 ? 8.376 6.593 -8.916 1.00 92.69 86 ALA A O 1
ATOM 663 N N . LEU A 1 87 ? 9.343 4.649 -8.333 1.00 91.56 87 LEU A N 1
ATOM 664 C CA . LEU A 1 87 ? 8.163 3.825 -8.590 1.00 91.56 87 LEU A CA 1
ATOM 665 C C . LEU A 1 87 ? 6.993 4.214 -7.682 1.00 91.56 87 LEU A C 1
ATOM 667 O O . LEU A 1 87 ? 5.866 4.353 -8.158 1.00 91.56 87 LEU A O 1
ATOM 671 N N . LYS A 1 88 ? 7.255 4.407 -6.383 1.00 93.88 88 LYS A N 1
ATOM 672 C CA . LYS A 1 88 ? 6.217 4.786 -5.417 1.00 93.88 88 LYS A CA 1
ATOM 673 C C . LYS A 1 88 ? 5.515 6.081 -5.828 1.00 93.88 88 LYS A C 1
ATOM 675 O O . LYS A 1 88 ? 4.289 6.120 -5.818 1.00 93.88 88 LYS A O 1
ATOM 680 N N . GLU A 1 89 ? 6.272 7.100 -6.233 1.00 95.44 89 GLU A N 1
ATOM 681 C CA . GLU A 1 89 ? 5.711 8.383 -6.669 1.00 95.44 89 GLU A CA 1
ATOM 682 C C . GLU A 1 89 ? 4.884 8.263 -7.954 1.00 95.44 89 GLU A C 1
ATOM 684 O O . GLU A 1 89 ? 3.772 8.790 -8.023 1.00 95.44 89 GLU A O 1
ATOM 689 N N . ARG A 1 90 ? 5.368 7.515 -8.956 1.00 95.19 90 ARG A N 1
ATOM 690 C CA . ARG A 1 90 ? 4.610 7.292 -10.200 1.00 95.19 90 ARG A CA 1
ATOM 691 C C . ARG A 1 90 ? 3.307 6.529 -9.954 1.00 95.19 90 ARG A C 1
ATOM 693 O O . ARG A 1 90 ? 2.272 6.891 -10.515 1.00 95.19 90 ARG A O 1
ATOM 700 N N . LEU A 1 91 ? 3.334 5.501 -9.103 1.00 95.69 91 LEU A N 1
ATOM 701 C CA . LEU A 1 91 ? 2.135 4.742 -8.739 1.00 95.69 91 LEU A CA 1
ATOM 702 C C . LEU A 1 91 ? 1.149 5.571 -7.923 1.00 95.69 91 LEU A C 1
ATOM 704 O O . LEU A 1 91 ? -0.050 5.491 -8.180 1.00 95.69 91 LEU A O 1
ATOM 708 N N . ARG A 1 92 ? 1.643 6.378 -6.979 1.00 95.75 92 ARG A N 1
ATOM 709 C CA . ARG A 1 92 ? 0.819 7.302 -6.195 1.00 95.75 92 ARG A CA 1
ATOM 710 C C . ARG A 1 92 ? 0.026 8.228 -7.112 1.00 95.75 92 ARG A C 1
ATOM 712 O O . ARG A 1 92 ? -1.199 8.217 -7.051 1.00 95.75 92 ARG A O 1
ATOM 719 N N . ALA A 1 93 ? 0.702 8.920 -8.030 1.00 95.44 93 ALA A N 1
ATOM 720 C CA . ALA A 1 93 ? 0.051 9.833 -8.971 1.00 95.44 93 ALA A CA 1
ATOM 721 C C . ALA A 1 93 ? -1.027 9.141 -9.832 1.00 95.44 93 ALA A C 1
ATOM 723 O O . ALA A 1 93 ? -2.111 9.686 -10.036 1.00 95.44 93 ALA A O 1
ATOM 724 N N . ARG A 1 94 ? -0.758 7.917 -10.309 1.00 95.56 94 ARG A N 1
ATOM 725 C CA . ARG A 1 94 ? -1.716 7.124 -11.106 1.00 95.56 94 ARG A CA 1
ATOM 726 C C . ARG A 1 94 ? -2.923 6.637 -10.297 1.00 95.56 94 ARG A C 1
ATOM 728 O O . ARG A 1 94 ? -4.030 6.554 -10.818 1.00 95.56 94 ARG A O 1
ATOM 735 N N . LEU A 1 95 ? -2.727 6.256 -9.038 1.00 95.44 95 LEU A N 1
ATOM 736 C CA . LEU A 1 95 ? -3.819 5.802 -8.172 1.00 95.44 95 LEU A CA 1
ATOM 737 C C . LEU A 1 95 ? -4.706 6.972 -7.737 1.00 95.44 95 LEU A C 1
ATOM 739 O O . LEU A 1 95 ? -5.930 6.857 -7.805 1.00 95.44 95 LEU A O 1
ATOM 743 N N . GLU A 1 96 ? -4.102 8.111 -7.392 1.00 95.00 96 GLU A N 1
ATOM 744 C CA . GLU A 1 96 ? -4.821 9.344 -7.062 1.00 95.00 96 GLU A CA 1
ATOM 745 C C . GLU A 1 96 ? -5.683 9.823 -8.247 1.00 95.00 96 GLU A C 1
ATOM 747 O O . GLU A 1 96 ? -6.849 10.170 -8.049 1.00 95.00 96 GLU A O 1
ATOM 752 N N . SER A 1 97 ? -5.179 9.750 -9.490 1.00 93.00 97 SER A N 1
ATOM 753 C CA . SER A 1 97 ? -5.970 10.091 -10.687 1.00 93.00 97 SER A CA 1
ATOM 754 C C . SER A 1 97 ? -7.155 9.149 -10.934 1.00 93.00 97 SER A C 1
ATOM 756 O O . SER A 1 97 ? -8.118 9.531 -11.596 1.00 93.00 97 SER A O 1
ATOM 758 N N . SER A 1 98 ? -7.122 7.945 -10.357 1.00 90.56 98 SER A N 1
ATOM 759 C CA . SER A 1 98 ? -8.213 6.962 -10.387 1.00 90.56 98 SER A CA 1
ATOM 760 C C . SER A 1 98 ? -9.095 7.007 -9.134 1.00 90.56 98 SER A C 1
ATOM 762 O O . SER A 1 98 ? -9.803 6.045 -8.838 1.00 90.56 98 SER A O 1
ATOM 764 N N . ALA A 1 99 ? -9.044 8.113 -8.382 1.00 92.00 99 ALA A N 1
ATOM 765 C CA . ALA A 1 99 ? -9.797 8.339 -7.148 1.00 92.00 99 ALA A CA 1
ATOM 766 C C . ALA A 1 99 ? -9.514 7.316 -6.026 1.00 92.00 99 ALA A C 1
ATOM 768 O O . ALA A 1 99 ? -10.348 7.094 -5.146 1.00 92.00 99 ALA A O 1
ATOM 769 N N . ILE A 1 100 ? -8.324 6.709 -6.025 1.00 92.38 100 ILE A N 1
ATOM 770 C CA . ILE A 1 100 ? -7.852 5.844 -4.941 1.00 92.38 100 ILE A CA 1
ATOM 771 C C . ILE A 1 100 ? -6.920 6.668 -4.058 1.00 92.38 100 ILE A C 1
ATOM 773 O O . ILE A 1 100 ? -5.868 7.111 -4.508 1.00 92.38 100 ILE A O 1
ATOM 777 N N . ALA A 1 101 ? -7.293 6.852 -2.789 1.00 92.69 101 ALA A N 1
ATOM 778 C CA . ALA A 1 101 ? -6.419 7.500 -1.814 1.00 92.69 101 ALA A CA 1
ATOM 779 C C . ALA A 1 101 ? -5.163 6.650 -1.567 1.00 92.69 101 ALA A C 1
ATOM 781 O O . ALA A 1 101 ? -5.270 5.423 -1.464 1.00 92.69 101 ALA A O 1
ATOM 782 N N . VAL A 1 102 ? -4.006 7.299 -1.442 1.00 88.88 102 VAL A N 1
ATOM 783 C CA . VAL 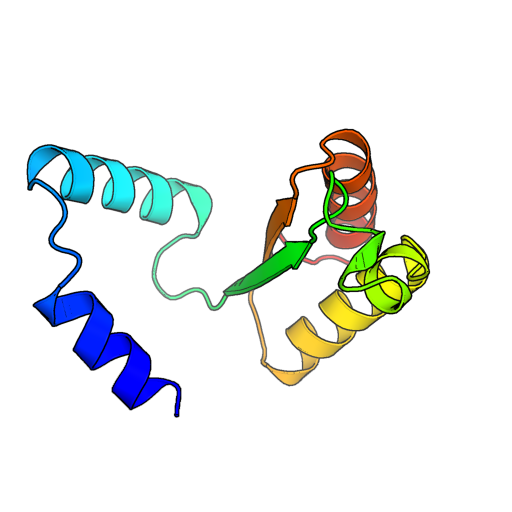A 1 102 ? -2.702 6.667 -1.201 1.00 88.88 102 VAL A CA 1
ATOM 784 C C . VAL A 1 102 ? -2.020 7.265 0.017 1.00 88.88 102 VAL A C 1
ATOM 786 O O . VAL A 1 102 ? -2.106 8.501 0.173 1.00 88.88 102 VAL A O 1
#